Protein AF-A0A9P6QMB1-F1 (afdb_monomer_lite)

InterPro domains:
  IPR004648 Tetrapeptide transporter, OPT1/isp4 [PTHR22601] (1-170)
  IPR004813 Oligopeptide transporter, OPT superfamily [PF03169] (1-170)

Secondary structure (DSSP, 8-state):
-HHHHHHHHHHHSPPHHHHHHHHHHHHS----HHHHHHHHHHHHHHHHHHHHHHHHHHHTSSTT---HHHHHHHHHHHHHH----PPTTPPPHHHHHHHHHHHHHHHHHIIIII-GGGG-EEGGGGT-TT-HHHHHHHSTTTT-TTEEP--HHHHHHHHT-TTTS-TT--

Organism: NCBI:txid64522

Foldseek 3Di:
DVVVVVVVVVVVDDQPLVVVQVCCCPPVVDDPDDVVSVVSSVVVVVVVVVVCVVCCVVQPPDPPRDDLVVVVVVVVVCLVPDDDPDDPPDDRPVNVVVVVVVVVVVVQCCCPPVNVCLQWVLVQCVVPVPDPVSCQCCPPVHVNPSIDHPRPVSCCVVPPNCVRADPVRD

Structure (mmCIF, N/CA/C/O backbone):
data_AF-A0A9P6QMB1-F1
#
_entry.id   AF-A0A9P6QMB1-F1
#
loop_
_atom_site.group_PDB
_atom_site.id
_atom_site.type_symbol
_atom_site.label_atom_id
_atom_site.label_alt_id
_atom_site.label_comp_id
_atom_site.label_asym_id
_atom_site.label_entity_id
_atom_site.label_seq_id
_atom_site.pdbx_PDB_ins_code
_atom_site.Cartn_x
_atom_site.Cartn_y
_atom_site.Cartn_z
_atom_site.occupancy
_atom_site.B_iso_or_equiv
_atom_site.auth_seq_id
_atom_site.auth_comp_id
_atom_site.auth_asym_id
_atom_site.auth_atom_id
_atom_site.pdbx_PDB_model_num
ATOM 1 N N . HIS A 1 1 ? -1.277 -6.702 18.735 1.00 70.94 1 HIS A N 1
ATOM 2 C CA . HIS A 1 1 ? -1.686 -6.862 17.320 1.00 70.94 1 HIS A CA 1
ATOM 3 C C . HIS A 1 1 ? -1.221 -5.717 16.419 1.00 70.94 1 HIS A C 1
ATOM 5 O O . HIS A 1 1 ? -0.540 -5.999 15.444 1.00 70.94 1 HIS A O 1
ATOM 11 N N . VAL A 1 2 ? -1.488 -4.448 16.760 1.00 80.31 2 VAL A N 1
ATOM 12 C CA . VAL A 1 2 ? -1.108 -3.286 15.923 1.00 80.31 2 VAL A CA 1
ATOM 13 C C . VAL A 1 2 ? 0.405 -3.190 15.650 1.00 80.31 2 VAL A C 1
ATOM 15 O O . VAL A 1 2 ? 0.800 -3.073 14.497 1.00 80.31 2 VAL A O 1
ATOM 18 N N . LEU A 1 3 ? 1.261 -3.313 16.677 1.00 80.56 3 LEU A N 1
ATOM 19 C CA . LEU A 1 3 ? 2.725 -3.252 16.503 1.00 80.56 3 LEU A CA 1
ATOM 20 C C . LEU A 1 3 ? 3.266 -4.361 15.588 1.00 80.56 3 LEU A C 1
ATOM 22 O O . LEU A 1 3 ? 4.074 -4.081 14.713 1.00 80.56 3 LEU A O 1
ATOM 26 N N . VAL A 1 4 ? 2.777 -5.594 15.753 1.00 83.12 4 VAL A N 1
ATOM 27 C CA . VAL A 1 4 ? 3.190 -6.749 14.934 1.00 83.12 4 VAL A CA 1
ATOM 28 C C . VAL A 1 4 ? 2.782 -6.560 13.473 1.00 83.12 4 VAL A C 1
ATOM 30 O O . VAL A 1 4 ? 3.563 -6.840 12.568 1.00 83.12 4 VAL A O 1
ATOM 33 N N . ALA A 1 5 ? 1.573 -6.052 13.228 1.00 81.75 5 ALA A N 1
ATOM 34 C CA . ALA A 1 5 ? 1.118 -5.765 11.875 1.00 81.75 5 ALA A CA 1
ATOM 35 C C . ALA A 1 5 ? 1.925 -4.636 11.223 1.00 81.75 5 ALA A C 1
ATOM 37 O O . ALA A 1 5 ? 2.219 -4.707 10.032 1.00 81.75 5 ALA A O 1
ATOM 38 N N . LEU A 1 6 ? 2.322 -3.622 11.994 1.00 81.81 6 LEU A N 1
ATOM 39 C CA . LEU A 1 6 ? 3.153 -2.530 11.497 1.00 81.81 6 LEU A CA 1
ATOM 40 C C . LEU A 1 6 ? 4.561 -3.023 11.135 1.00 81.81 6 LEU A C 1
ATOM 42 O O . LEU A 1 6 ? 5.026 -2.757 10.032 1.00 81.81 6 LEU A O 1
ATOM 46 N N . THR A 1 7 ? 5.200 -3.825 11.994 1.00 81.38 7 THR A N 1
ATOM 47 C CA . THR A 1 7 ? 6.510 -4.421 11.682 1.00 81.38 7 THR A CA 1
ATOM 48 C C . THR A 1 7 ? 6.446 -5.376 10.491 1.00 81.38 7 THR A C 1
ATOM 50 O O . THR A 1 7 ? 7.365 -5.391 9.678 1.00 81.38 7 THR A O 1
ATOM 53 N N . ALA A 1 8 ? 5.355 -6.137 10.345 1.00 83.06 8 ALA A N 1
ATOM 54 C CA . ALA A 1 8 ? 5.146 -7.015 9.195 1.00 83.06 8 ALA A CA 1
ATOM 55 C C . ALA A 1 8 ? 4.973 -6.225 7.885 1.00 83.06 8 ALA A C 1
ATOM 57 O O . ALA A 1 8 ? 5.582 -6.579 6.880 1.00 83.06 8 ALA A O 1
ATOM 58 N N . ASN A 1 9 ? 4.209 -5.126 7.898 1.00 79.69 9 ASN A N 1
ATOM 59 C CA . ASN A 1 9 ? 4.064 -4.253 6.727 1.00 79.69 9 ASN A CA 1
ATOM 60 C C . ASN A 1 9 ? 5.401 -3.611 6.330 1.00 79.69 9 ASN A C 1
ATOM 62 O O . ASN A 1 9 ? 5.735 -3.581 5.149 1.00 79.69 9 ASN A O 1
ATOM 66 N N . CYS A 1 10 ? 6.199 -3.157 7.301 1.00 75.12 10 CYS A N 1
ATOM 67 C CA . CYS A 1 10 ? 7.532 -2.611 7.033 1.00 75.12 10 CYS A CA 1
ATOM 68 C C . CYS A 1 10 ? 8.498 -3.643 6.428 1.00 75.12 10 CYS A C 1
ATOM 70 O O . CYS A 1 10 ? 9.390 -3.257 5.681 1.00 75.12 10 CYS A O 1
ATOM 72 N N . ALA A 1 11 ? 8.335 -4.931 6.742 1.00 75.31 11 ALA A N 1
ATOM 73 C CA . ALA A 1 11 ? 9.159 -6.009 6.195 1.00 75.31 11 ALA A CA 1
ATOM 74 C C . ALA A 1 11 ? 8.691 -6.501 4.812 1.00 75.31 11 ALA A C 1
ATOM 76 O O . ALA A 1 11 ? 9.471 -7.121 4.095 1.00 75.31 11 ALA A O 1
ATOM 77 N N . GLY A 1 12 ? 7.432 -6.250 4.439 1.00 74.56 12 GLY A N 1
ATOM 78 C CA . GLY A 1 12 ? 6.868 -6.690 3.159 1.00 74.56 12 GLY A CA 1
ATOM 79 C C . GLY A 1 12 ? 7.286 -5.837 1.957 1.00 74.56 12 GLY A C 1
ATOM 80 O O . GLY A 1 12 ? 7.219 -6.311 0.826 1.00 74.56 12 GLY A O 1
ATOM 81 N N . GLY A 1 13 ? 7.712 -4.590 2.184 1.00 73.25 13 GLY A N 1
ATOM 82 C CA . GLY A 1 13 ? 8.142 -3.671 1.129 1.00 73.25 13 GLY A CA 1
ATOM 83 C C . GLY A 1 13 ? 9.641 -3.750 0.843 1.00 73.25 13 GLY A C 1
ATOM 84 O O . GLY A 1 13 ? 10.458 -3.795 1.762 1.00 73.25 13 GLY A O 1
ATOM 85 N N . VAL A 1 14 ? 10.015 -3.704 -0.438 1.00 79.06 14 VAL A N 1
ATOM 86 C CA . VAL A 1 14 ? 11.418 -3.547 -0.846 1.00 79.06 14 VAL A CA 1
ATOM 87 C C . VAL A 1 14 ? 11.831 -2.088 -0.641 1.00 79.06 14 VAL A C 1
ATOM 89 O O . VAL A 1 14 ? 11.111 -1.168 -1.028 1.00 79.06 14 VAL A O 1
ATOM 92 N N . ALA A 1 15 ? 12.987 -1.860 -0.017 1.00 82.88 15 ALA A N 1
ATOM 93 C CA . ALA A 1 15 ? 13.517 -0.511 0.143 1.00 82.88 15 ALA A CA 1
ATOM 94 C C . ALA A 1 15 ? 13.947 0.046 -1.220 1.00 82.88 15 ALA A C 1
ATOM 96 O O . ALA A 1 15 ? 14.768 -0.564 -1.897 1.00 82.88 15 ALA A O 1
ATOM 97 N N . TYR A 1 16 ? 13.463 1.236 -1.582 1.00 82.06 16 TYR A N 1
ATOM 98 C CA . TYR A 1 16 ? 13.780 1.898 -2.857 1.00 82.06 16 TYR A CA 1
ATOM 99 C C . TYR A 1 16 ? 15.290 2.040 -3.120 1.00 82.06 16 TYR A C 1
ATOM 101 O O . TYR A 1 16 ? 15.761 1.955 -4.249 1.00 82.06 16 TYR A O 1
ATOM 109 N N . ALA A 1 17 ? 16.084 2.200 -2.059 1.00 84.69 17 ALA A N 1
ATOM 110 C CA . ALA A 1 17 ? 17.540 2.243 -2.152 1.00 84.69 17 ALA A CA 1
ATOM 111 C C . ALA A 1 17 ? 18.160 0.974 -2.778 1.00 84.69 17 ALA A C 1
ATOM 113 O O . ALA A 1 17 ? 19.247 1.049 -3.348 1.00 84.69 17 ALA A O 1
ATOM 114 N N . VAL A 1 18 ? 17.476 -0.175 -2.723 1.00 87.00 18 VAL A N 1
ATOM 115 C CA . VAL A 1 18 ? 17.906 -1.405 -3.404 1.00 87.00 18 VAL A CA 1
ATOM 116 C C . VAL A 1 18 ? 17.942 -1.189 -4.914 1.00 87.00 18 VAL A C 1
ATOM 118 O O . VAL A 1 18 ? 18.952 -1.519 -5.535 1.00 87.00 18 VAL A O 1
ATOM 121 N N . ASP A 1 19 ? 16.919 -0.559 -5.492 1.00 86.81 19 ASP A N 1
ATOM 122 C CA . ASP A 1 19 ? 16.847 -0.304 -6.935 1.00 86.81 19 ASP A CA 1
ATOM 123 C C . ASP A 1 19 ? 18.018 0.562 -7.407 1.00 86.81 19 ASP A C 1
ATOM 125 O O . ASP A 1 19 ? 18.637 0.274 -8.431 1.00 86.81 19 ASP A O 1
ATOM 129 N N . ILE A 1 20 ? 18.407 1.562 -6.607 1.00 85.81 20 ILE A N 1
ATOM 130 C CA . ILE A 1 20 ? 19.579 2.407 -6.879 1.00 85.81 20 ILE A CA 1
ATOM 131 C C . ILE A 1 20 ? 20.846 1.546 -6.962 1.00 85.81 20 ILE A C 1
ATOM 133 O O . ILE A 1 20 ? 21.600 1.644 -7.930 1.00 85.81 20 ILE A O 1
ATOM 137 N N . THR A 1 21 ? 21.065 0.663 -5.983 1.00 86.69 21 THR A N 1
ATOM 138 C CA . THR A 1 21 ? 22.258 -0.201 -5.969 1.00 86.69 21 THR A CA 1
ATOM 139 C C . THR A 1 21 ? 22.263 -1.216 -7.113 1.00 86.69 21 THR A C 1
ATOM 141 O O . THR A 1 21 ? 23.323 -1.523 -7.661 1.00 86.69 21 THR A O 1
ATOM 144 N N . VAL A 1 22 ? 21.089 -1.716 -7.515 1.00 86.88 22 VAL A N 1
ATOM 145 C CA . VAL A 1 22 ? 20.939 -2.634 -8.650 1.00 86.88 22 VAL A CA 1
ATOM 146 C C . VAL A 1 22 ? 21.260 -1.913 -9.956 1.00 86.88 22 VAL A C 1
ATOM 148 O O . VAL A 1 22 ? 22.036 -2.430 -10.756 1.00 86.88 22 VAL A O 1
ATOM 151 N N . ILE A 1 23 ? 20.742 -0.698 -10.153 1.00 87.69 23 ILE A N 1
ATOM 152 C CA . ILE A 1 23 ? 21.020 0.109 -11.346 1.00 87.69 23 ILE A CA 1
ATOM 153 C C . ILE A 1 23 ? 22.510 0.449 -11.432 1.00 87.69 23 ILE A C 1
ATOM 155 O O . ILE A 1 23 ? 23.113 0.265 -12.487 1.00 87.69 23 ILE A O 1
ATOM 159 N N . GLN A 1 24 ? 23.134 0.877 -10.332 1.00 85.62 24 GLN A N 1
ATOM 160 C CA . GLN A 1 24 ? 24.574 1.162 -10.294 1.00 85.62 24 GLN A CA 1
ATOM 161 C C . GLN A 1 24 ? 25.425 -0.064 -10.639 1.00 85.62 24 GLN A C 1
ATOM 163 O O . GLN A 1 24 ? 26.412 0.043 -11.367 1.00 85.62 24 GLN A O 1
ATOM 168 N N . ARG A 1 25 ? 25.016 -1.245 -10.173 1.00 85.31 25 ARG A N 1
ATOM 169 C CA . ARG A 1 25 ? 25.721 -2.493 -10.462 1.00 85.31 25 ARG A CA 1
ATOM 170 C C . ARG A 1 25 ? 25.556 -2.954 -11.909 1.00 85.31 25 ARG A C 1
ATOM 172 O O . ARG A 1 25 ? 26.522 -3.435 -12.490 1.00 85.31 25 ARG A O 1
ATOM 179 N N . VAL A 1 26 ? 24.349 -2.846 -12.463 1.00 88.31 26 VAL A N 1
ATOM 180 C CA . VAL A 1 26 ? 24.008 -3.363 -13.800 1.00 88.31 26 VAL A CA 1
ATOM 181 C C . VAL A 1 26 ? 24.438 -2.408 -14.913 1.00 88.31 26 VAL A C 1
ATOM 183 O O . VAL A 1 26 ? 24.937 -2.864 -15.933 1.00 88.31 26 VAL A O 1
ATOM 186 N N . TRP A 1 27 ? 24.265 -1.098 -14.726 1.00 85.31 27 TRP A N 1
ATOM 187 C CA . TRP A 1 27 ? 24.481 -0.100 -15.781 1.00 85.31 27 TRP A CA 1
ATOM 188 C C . TRP A 1 27 ? 25.813 0.641 -15.680 1.00 85.31 27 TRP A C 1
ATOM 190 O O . TRP A 1 27 ? 26.320 1.105 -16.696 1.00 85.31 27 TRP A O 1
ATOM 200 N N . TYR A 1 28 ? 26.376 0.764 -14.476 1.00 84.19 28 TYR A N 1
ATOM 201 C CA . TYR A 1 28 ? 27.623 1.503 -14.241 1.00 84.19 28 TYR A CA 1
ATOM 202 C C . TYR A 1 28 ? 28.790 0.599 -13.822 1.00 84.19 28 TYR A C 1
ATOM 204 O O . TYR A 1 28 ? 29.872 1.110 -13.542 1.00 84.19 28 TYR A O 1
ATOM 212 N N . GLU A 1 29 ? 28.575 -0.722 -13.752 1.00 83.94 29 GLU A N 1
ATOM 213 C CA . GLU A 1 29 ? 29.556 -1.746 -13.340 1.00 83.94 29 GLU A CA 1
ATOM 214 C C . GLU A 1 29 ? 30.269 -1.445 -12.001 1.00 83.94 29 GLU A C 1
ATOM 216 O O . GLU A 1 29 ? 31.312 -2.017 -11.672 1.00 83.94 29 GLU A O 1
ATOM 221 N N . GLN A 1 30 ? 29.691 -0.568 -11.176 1.00 79.00 30 GLN A N 1
ATOM 222 C CA . GLN A 1 30 ? 30.272 -0.124 -9.915 1.00 79.00 30 GLN A CA 1
ATOM 223 C C . GLN A 1 30 ? 29.780 -1.003 -8.767 1.00 79.00 30 GLN A C 1
ATOM 225 O O . GLN A 1 30 ? 28.603 -1.011 -8.410 1.00 79.00 30 GLN A O 1
ATOM 230 N N . ASN A 1 31 ? 30.710 -1.736 -8.151 1.00 78.94 31 ASN A N 1
ATOM 231 C CA . ASN A 1 31 ? 30.445 -2.577 -6.989 1.00 78.94 31 ASN A CA 1
ATOM 232 C C . ASN A 1 31 ? 31.090 -1.975 -5.736 1.00 78.94 31 ASN A C 1
ATOM 234 O O . ASN A 1 31 ? 32.238 -2.268 -5.418 1.00 78.94 31 ASN A O 1
ATOM 238 N N . TYR A 1 32 ? 30.325 -1.182 -4.984 1.00 76.31 32 TYR A N 1
ATOM 239 C CA . TYR A 1 32 ? 30.766 -0.587 -3.713 1.00 76.31 32 TYR A CA 1
ATOM 240 C C . TYR A 1 32 ? 30.831 -1.588 -2.538 1.00 76.31 32 TYR A C 1
ATOM 242 O O . TYR A 1 32 ? 31.215 -1.233 -1.425 1.00 76.31 32 TYR A O 1
ATOM 250 N N . GLY A 1 33 ? 30.496 -2.859 -2.782 1.00 84.75 33 GLY A N 1
ATOM 251 C CA . GLY A 1 33 ? 30.490 -3.924 -1.780 1.00 84.75 33 GLY A CA 1
ATOM 252 C C . GLY A 1 33 ? 29.214 -3.959 -0.930 1.00 84.75 33 GLY A C 1
ATOM 253 O O . GLY A 1 33 ? 28.445 -3.002 -0.862 1.00 84.75 33 GLY A O 1
ATOM 254 N N . PHE A 1 34 ? 28.980 -5.095 -0.266 1.00 85.06 34 PHE A N 1
ATOM 255 C CA . PHE A 1 34 ? 27.768 -5.326 0.534 1.00 85.06 34 PHE A CA 1
ATOM 256 C C . PHE A 1 34 ? 27.602 -4.301 1.662 1.00 85.06 34 PHE A C 1
ATOM 258 O O . PHE A 1 34 ? 26.512 -3.779 1.870 1.00 85.06 34 PHE A O 1
ATOM 265 N N . LEU A 1 35 ? 28.692 -3.991 2.367 1.00 88.75 35 LEU A N 1
ATOM 266 C CA . LEU A 1 35 ? 28.653 -3.137 3.551 1.00 88.75 35 LEU A CA 1
ATOM 267 C C . LEU A 1 35 ? 28.286 -1.683 3.207 1.00 88.75 35 LEU A C 1
ATOM 269 O O . LEU A 1 35 ? 27.501 -1.064 3.919 1.00 88.75 35 LEU A O 1
ATOM 273 N N . ALA A 1 36 ? 28.810 -1.155 2.095 1.00 85.81 36 ALA A N 1
ATOM 274 C CA . ALA A 1 36 ? 28.486 0.192 1.629 1.00 85.81 36 ALA A CA 1
ATOM 275 C C . ALA A 1 36 ? 27.021 0.291 1.187 1.00 85.81 36 ALA A C 1
ATOM 277 O O . ALA A 1 36 ? 26.327 1.229 1.574 1.00 85.81 36 ALA A O 1
ATOM 278 N N . ASN A 1 37 ? 26.525 -0.716 0.459 1.00 87.25 37 ASN A N 1
ATOM 279 C CA . ASN A 1 37 ? 25.119 -0.786 0.060 1.00 87.25 37 ASN A CA 1
ATOM 280 C C . ASN A 1 37 ? 24.194 -0.902 1.280 1.00 87.25 37 ASN A C 1
ATOM 282 O O . ASN A 1 37 ? 23.164 -0.236 1.338 1.00 87.25 37 ASN A O 1
ATOM 286 N N . LEU A 1 38 ? 24.580 -1.692 2.288 1.00 89.19 38 LEU A N 1
ATOM 287 C CA . LEU A 1 38 ? 23.835 -1.817 3.539 1.00 89.19 38 LEU A CA 1
ATOM 288 C C . LEU A 1 38 ? 23.755 -0.478 4.284 1.00 89.19 38 LEU A C 1
ATOM 290 O O . LEU A 1 38 ? 22.672 -0.093 4.717 1.00 89.19 38 LEU A O 1
ATOM 294 N N . PHE A 1 39 ? 24.869 0.247 4.415 1.00 90.94 39 PHE A N 1
ATOM 295 C CA . PHE A 1 39 ? 24.872 1.569 5.046 1.00 90.94 39 PHE A CA 1
ATOM 296 C C . PHE A 1 39 ? 24.073 2.602 4.251 1.00 90.94 39 PHE A C 1
ATOM 298 O O . PHE A 1 39 ? 23.370 3.417 4.849 1.00 90.94 39 PHE A O 1
ATOM 305 N N . LEU A 1 40 ? 24.121 2.550 2.920 1.00 89.94 40 LEU A N 1
ATOM 306 C CA . LEU A 1 40 ? 23.311 3.414 2.067 1.00 89.94 40 LEU A CA 1
ATOM 307 C C . LEU A 1 40 ? 21.819 3.162 2.312 1.00 89.94 40 LEU A C 1
ATOM 309 O O . LEU A 1 40 ? 21.091 4.096 2.635 1.00 89.94 40 LEU A O 1
ATOM 313 N N . ILE A 1 41 ? 21.379 1.902 2.275 1.00 90.69 41 ILE A N 1
ATOM 314 C CA . ILE A 1 41 ? 19.984 1.536 2.559 1.00 90.69 41 ILE A CA 1
ATOM 315 C C . ILE A 1 41 ? 19.599 1.949 3.990 1.00 90.69 41 ILE A C 1
ATOM 317 O O . ILE A 1 41 ? 18.540 2.538 4.211 1.00 90.69 41 ILE A O 1
ATOM 321 N N . LEU A 1 42 ? 20.458 1.691 4.979 1.00 90.69 42 LEU A N 1
ATOM 322 C CA . LEU A 1 42 ? 20.172 2.015 6.376 1.00 90.69 42 LEU A CA 1
ATOM 323 C C . LEU A 1 42 ? 20.014 3.525 6.592 1.00 90.69 42 LEU A C 1
ATOM 325 O O . LEU A 1 42 ? 19.050 3.956 7.224 1.00 90.69 42 LEU A O 1
ATOM 329 N N . THR A 1 43 ? 20.918 4.337 6.043 1.00 92.50 43 THR A N 1
ATOM 330 C CA . THR A 1 43 ? 20.862 5.800 6.182 1.00 92.50 43 THR A CA 1
ATOM 331 C C . THR A 1 43 ? 19.623 6.387 5.511 1.00 92.50 43 THR A C 1
ATOM 333 O O . THR A 1 43 ? 18.971 7.236 6.119 1.00 92.50 43 THR A O 1
ATOM 336 N N . THR A 1 44 ? 19.217 5.891 4.333 1.00 90.62 44 THR A N 1
ATOM 337 C CA . THR A 1 44 ? 17.976 6.340 3.675 1.00 90.62 44 THR A CA 1
ATOM 338 C C . THR A 1 44 ? 16.734 6.016 4.503 1.00 90.62 44 THR A C 1
ATOM 340 O O . THR A 1 44 ? 15.853 6.866 4.643 1.00 90.62 44 THR A O 1
ATOM 343 N N . GLN A 1 45 ? 16.679 4.833 5.128 1.00 89.25 45 GLN A N 1
ATOM 344 C CA . GLN A 1 45 ? 15.553 4.465 5.992 1.00 89.25 45 GLN A CA 1
ATOM 345 C C . GLN A 1 45 ? 15.528 5.303 7.279 1.00 89.25 45 GLN A C 1
ATOM 347 O O . GLN A 1 45 ? 14.472 5.806 7.664 1.00 89.25 45 GLN A O 1
ATOM 352 N N . MET A 1 46 ? 16.678 5.497 7.938 1.00 90.50 46 MET A N 1
ATOM 353 C CA . MET A 1 46 ? 16.762 6.310 9.158 1.00 90.50 46 MET A CA 1
ATOM 354 C C . MET A 1 46 ? 16.402 7.775 8.901 1.00 90.50 46 MET A C 1
ATOM 356 O O . MET A 1 46 ? 15.703 8.378 9.714 1.00 90.50 46 MET A O 1
ATOM 360 N N . LEU A 1 47 ? 16.820 8.333 7.761 1.00 92.12 47 LEU A N 1
ATOM 361 C CA . LEU A 1 47 ? 16.452 9.686 7.347 1.00 92.12 47 LEU A CA 1
ATOM 362 C C . LEU A 1 47 ? 14.937 9.801 7.138 1.00 92.12 47 LEU A C 1
ATOM 364 O O . LEU A 1 47 ? 14.320 10.723 7.673 1.00 92.12 47 LEU A O 1
ATOM 368 N N . GLY A 1 48 ? 14.323 8.838 6.441 1.00 87.50 48 GLY A N 1
ATOM 369 C CA . GLY A 1 48 ? 12.873 8.799 6.230 1.00 87.50 48 GLY A CA 1
ATOM 370 C C . GLY A 1 48 ? 12.081 8.761 7.542 1.00 87.50 48 GLY A C 1
ATOM 371 O O . GLY A 1 48 ? 11.185 9.581 7.753 1.00 87.50 48 GLY A O 1
ATOM 372 N N . TYR A 1 49 ? 12.452 7.872 8.469 1.00 87.44 49 TYR A N 1
ATOM 373 C CA . TYR A 1 49 ? 11.817 7.810 9.791 1.00 87.44 49 TYR A CA 1
ATOM 374 C C . TYR A 1 49 ? 12.082 9.065 10.637 1.00 87.44 49 TYR A C 1
ATOM 376 O O . TYR A 1 49 ? 11.186 9.524 11.348 1.00 87.44 49 TYR A O 1
ATOM 384 N N . GLY A 1 50 ? 13.276 9.658 10.534 1.00 90.62 50 GLY A N 1
ATOM 385 C CA . GLY A 1 50 ? 13.618 10.917 11.197 1.00 90.62 50 GLY A CA 1
ATOM 386 C C . GLY A 1 50 ? 12.736 12.076 10.728 1.00 90.62 50 GLY A C 1
ATOM 387 O O . GLY A 1 50 ? 12.148 12.780 11.550 1.00 90.62 50 GLY A O 1
ATOM 388 N N . MET A 1 51 ? 12.562 12.225 9.412 1.00 89.38 51 MET A N 1
ATOM 389 C CA . MET A 1 51 ? 11.661 13.223 8.831 1.00 89.38 51 MET A CA 1
ATOM 390 C C . MET A 1 51 ? 10.203 12.994 9.237 1.00 89.38 51 MET A C 1
ATOM 392 O O . MET A 1 51 ? 9.523 13.946 9.623 1.00 89.38 51 MET A O 1
ATOM 396 N N . ALA A 1 52 ? 9.727 11.746 9.214 1.00 86.00 52 ALA A N 1
ATOM 397 C CA . ALA A 1 52 ? 8.379 11.407 9.668 1.00 86.00 52 ALA A CA 1
ATOM 398 C C . ALA A 1 52 ? 8.157 11.793 11.144 1.00 86.00 52 ALA A C 1
ATOM 400 O O . ALA A 1 52 ? 7.100 12.316 11.500 1.00 86.00 52 ALA A O 1
ATOM 401 N N . GLY A 1 53 ? 9.171 11.604 11.996 1.00 87.00 53 GLY A N 1
ATOM 402 C CA . GLY A 1 53 ? 9.145 12.021 13.398 1.00 87.00 53 GLY A CA 1
ATOM 403 C C . GLY A 1 53 ? 9.012 13.536 13.575 1.00 87.00 53 GLY A C 1
ATOM 404 O O . GLY A 1 53 ? 8.168 13.987 14.351 1.00 87.00 53 GLY A O 1
ATOM 405 N N . VAL A 1 54 ? 9.787 14.325 12.823 1.00 90.94 54 VAL A N 1
ATOM 406 C CA . VAL A 1 54 ? 9.727 15.800 12.859 1.00 90.94 54 VAL A CA 1
ATOM 407 C C . VAL A 1 54 ? 8.378 16.311 12.346 1.00 90.94 54 VAL A C 1
ATOM 409 O O . VAL A 1 54 ? 7.758 17.183 12.958 1.00 90.94 54 VAL A O 1
ATOM 412 N N . LEU A 1 55 ? 7.883 15.737 11.248 1.00 88.94 55 LEU A N 1
ATOM 413 C CA . LEU A 1 55 ? 6.626 16.142 10.622 1.00 88.94 55 LEU A CA 1
ATOM 414 C C . LEU A 1 55 ? 5.384 15.644 11.371 1.00 88.94 55 LEU A C 1
ATOM 416 O O . LEU A 1 55 ? 4.295 16.165 11.137 1.00 88.94 55 LEU A O 1
ATOM 420 N N . ARG A 1 56 ? 5.519 14.710 12.324 1.00 86.62 56 ARG A N 1
ATOM 421 C CA . ARG A 1 56 ? 4.405 14.168 13.122 1.00 86.62 56 ARG A CA 1
ATOM 422 C C . ARG A 1 56 ? 3.530 15.259 13.741 1.00 86.62 56 ARG A C 1
ATOM 424 O O . ARG A 1 56 ? 2.308 15.120 13.756 1.00 86.62 56 ARG A O 1
ATOM 431 N N . ARG A 1 57 ? 4.127 16.356 14.231 1.00 84.75 57 ARG A N 1
ATOM 432 C CA . ARG A 1 57 ? 3.379 17.481 14.825 1.00 84.75 57 ARG A CA 1
ATOM 433 C C . ARG A 1 57 ? 2.390 18.110 13.841 1.00 84.75 57 ARG A C 1
ATOM 435 O O . ARG A 1 57 ? 1.302 18.499 14.249 1.00 84.75 57 ARG A O 1
ATOM 442 N N . TYR A 1 58 ? 2.765 18.181 12.569 1.00 83.94 58 TYR A N 1
ATOM 443 C CA . TYR A 1 58 ? 1.974 18.806 11.513 1.00 83.94 58 TYR A CA 1
ATOM 444 C C . TYR A 1 58 ? 1.076 17.809 10.781 1.00 83.94 58 TYR A C 1
ATOM 446 O O . TYR A 1 58 ? -0.004 18.184 10.343 1.00 83.94 58 TYR A O 1
ATOM 454 N N . LEU A 1 59 ? 1.500 16.546 10.666 1.00 81.56 59 LEU A N 1
ATOM 455 C CA . LEU A 1 59 ? 0.807 15.546 9.853 1.00 81.56 59 LEU A CA 1
ATOM 456 C C . LEU A 1 59 ? -0.137 14.613 10.633 1.00 81.56 59 LEU A C 1
ATOM 458 O O . LEU A 1 59 ? -0.917 13.878 10.031 1.00 81.56 59 LEU A O 1
ATOM 462 N N . VAL A 1 60 ? -0.043 14.573 11.965 1.00 81.00 60 VAL A N 1
ATOM 463 C CA . VAL A 1 60 ? -0.792 13.591 12.777 1.00 81.00 60 VAL A CA 1
ATOM 464 C C . VAL A 1 60 ? -1.687 14.244 13.824 1.00 81.00 60 VAL A C 1
ATOM 466 O O . VAL A 1 60 ? -2.783 13.757 14.073 1.00 81.00 60 VAL A O 1
ATOM 469 N N . TYR A 1 61 ? -1.242 15.327 14.461 1.00 81.50 61 TYR A N 1
ATOM 470 C CA . TYR A 1 61 ? -2.029 15.977 15.518 1.00 81.50 61 TYR A CA 1
ATOM 471 C C . TYR A 1 61 ? -3.228 16.805 15.022 1.00 81.50 61 TYR A C 1
ATOM 473 O O . TYR A 1 61 ? -4.223 16.859 15.749 1.00 81.50 61 TYR A O 1
ATOM 481 N N . PRO A 1 62 ? -3.199 17.459 13.843 1.00 86.12 62 PRO A N 1
ATOM 482 C CA . PRO A 1 62 ? -4.373 18.173 13.350 1.00 86.12 62 PRO A CA 1
ATOM 483 C C . PRO A 1 62 ? -5.504 17.211 12.970 1.00 86.12 62 PRO A C 1
ATOM 485 O O . PRO A 1 62 ? -5.318 16.333 12.133 1.00 86.12 62 PRO A O 1
ATOM 488 N N . ALA A 1 63 ? -6.705 17.431 13.512 1.00 73.94 63 ALA A N 1
ATOM 489 C CA . ALA A 1 63 ? -7.887 16.602 13.237 1.00 73.94 63 ALA A CA 1
ATOM 490 C C . ALA A 1 63 ? -8.341 16.624 11.763 1.00 73.94 63 ALA A C 1
ATOM 492 O O . ALA A 1 63 ? -9.057 15.729 11.324 1.00 73.94 63 ALA A O 1
ATOM 493 N N . ALA A 1 64 ? -7.919 17.635 10.997 1.00 77.69 64 ALA A N 1
ATOM 494 C CA . ALA A 1 64 ? -8.203 17.738 9.569 1.00 77.69 64 ALA A CA 1
ATOM 495 C C . ALA A 1 64 ? -7.352 16.787 8.707 1.00 77.69 64 ALA A C 1
ATOM 497 O O . ALA A 1 64 ? -7.677 16.589 7.539 1.00 77.69 64 ALA A O 1
ATOM 498 N N . MET A 1 65 ? -6.272 16.202 9.246 1.00 78.69 65 MET A N 1
ATOM 499 C CA . MET A 1 65 ? -5.429 15.289 8.479 1.00 78.69 65 MET A CA 1
ATOM 500 C C . MET A 1 65 ? -5.883 13.842 8.659 1.00 78.69 65 MET A C 1
ATOM 502 O O . MET A 1 65 ? -5.628 13.201 9.677 1.00 78.69 65 MET A O 1
ATOM 506 N N . ILE A 1 66 ? -6.554 13.325 7.634 1.00 77.69 66 ILE A N 1
ATOM 507 C CA . ILE A 1 66 ? -7.013 11.940 7.569 1.00 77.69 66 ILE A CA 1
ATOM 508 C C . ILE A 1 66 ? -6.077 11.180 6.635 1.00 77.69 66 ILE A C 1
ATOM 510 O O . ILE A 1 66 ? -5.777 11.646 5.541 1.00 77.69 66 ILE A O 1
ATOM 514 N N . TRP A 1 67 ? -5.645 9.996 7.070 1.00 80.31 67 TRP A N 1
ATOM 515 C CA . TRP A 1 67 ? -4.853 9.059 6.273 1.00 80.31 67 TRP A CA 1
ATOM 516 C C . TRP A 1 67 ? -5.720 7.843 5.940 1.00 80.31 67 TRP A C 1
ATOM 518 O O . TRP A 1 67 ? -5.780 6.906 6.743 1.00 80.31 67 TRP A O 1
ATOM 528 N N . PRO A 1 68 ? -6.417 7.837 4.791 1.00 77.38 68 PRO A N 1
ATOM 529 C CA . PRO A 1 68 ? -7.448 6.844 4.512 1.00 77.38 68 PRO A CA 1
ATOM 530 C C . PRO A 1 68 ? -6.928 5.400 4.532 1.00 77.38 68 PRO A C 1
ATOM 532 O O . PRO A 1 68 ? -7.553 4.523 5.125 1.00 77.38 68 PRO A O 1
ATOM 535 N N . ALA A 1 69 ? -5.728 5.167 3.989 1.00 75.81 69 ALA A 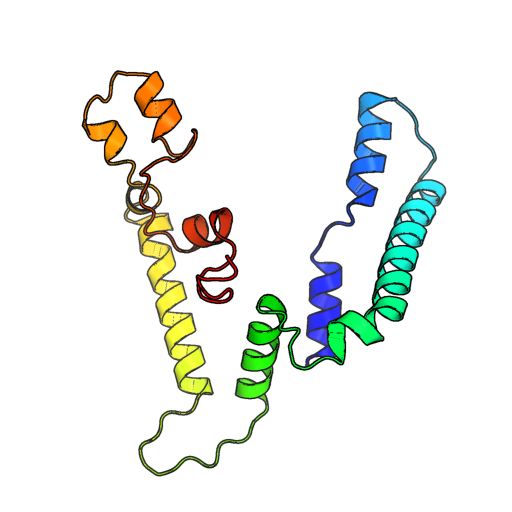N 1
ATOM 536 C CA . ALA A 1 69 ? -5.075 3.856 4.001 1.00 75.81 69 ALA A CA 1
ATOM 537 C C . ALA A 1 69 ? -4.875 3.297 5.424 1.00 75.81 69 ALA A C 1
ATOM 539 O O . ALA A 1 69 ? -5.117 2.116 5.678 1.00 75.81 69 ALA A O 1
ATOM 540 N N . ASN A 1 70 ? -4.509 4.158 6.378 1.00 81.31 70 ASN A N 1
ATOM 541 C CA . ASN A 1 70 ? -4.336 3.768 7.778 1.00 81.31 70 ASN A CA 1
ATOM 542 C C . ASN A 1 70 ? -5.687 3.558 8.475 1.00 81.31 70 ASN A C 1
ATOM 544 O O . ASN A 1 70 ? -5.800 2.711 9.363 1.00 81.31 70 ASN A O 1
ATOM 548 N N . LEU A 1 71 ? -6.724 4.295 8.062 1.00 81.25 71 LEU A N 1
ATOM 549 C CA . LEU A 1 71 ? -8.066 4.204 8.636 1.00 81.25 71 LEU A CA 1
ATOM 550 C C . LEU A 1 71 ? -8.654 2.795 8.488 1.00 81.25 71 LEU A C 1
ATOM 552 O O . LEU A 1 71 ? -9.282 2.300 9.420 1.00 81.25 71 LEU A O 1
ATOM 556 N N . VAL A 1 72 ? -8.410 2.122 7.361 1.00 81.81 72 VAL A N 1
ATOM 557 C CA . VAL A 1 72 ? -8.897 0.752 7.125 1.00 81.81 72 VAL A CA 1
ATOM 558 C C . VAL A 1 72 ? -8.260 -0.250 8.078 1.00 81.81 72 VAL A C 1
ATOM 560 O O . VAL A 1 72 ? -8.963 -1.069 8.670 1.00 81.81 72 VAL A O 1
ATOM 563 N N . GLN A 1 73 ? -6.944 -0.162 8.287 1.00 81.06 73 GLN A N 1
ATOM 564 C CA . GLN A 1 73 ? -6.256 -1.024 9.250 1.00 81.06 73 GLN A CA 1
ATOM 565 C C . GLN A 1 73 ? -6.742 -0.758 10.679 1.00 81.06 73 GLN A C 1
ATOM 567 O O . GLN A 1 73 ? -6.994 -1.698 11.432 1.00 81.06 73 GLN A O 1
ATOM 572 N N . VAL A 1 74 ? -6.936 0.511 11.051 1.00 82.94 74 VAL A N 1
ATOM 573 C CA . VAL A 1 74 ? -7.477 0.883 12.367 1.00 82.94 74 VAL A CA 1
ATOM 574 C C . VAL A 1 74 ? -8.910 0.377 12.540 1.00 82.94 74 VAL A C 1
ATOM 576 O O . VAL A 1 74 ? -9.231 -0.163 13.597 1.00 82.94 74 VAL A O 1
ATOM 579 N N . ALA A 1 75 ? -9.758 0.493 11.516 1.00 82.50 75 ALA A N 1
ATOM 580 C CA . ALA A 1 75 ? -11.121 -0.028 11.535 1.00 82.50 75 ALA A CA 1
ATOM 581 C C . ALA A 1 75 ? -11.130 -1.548 11.737 1.00 82.50 75 ALA A C 1
ATOM 583 O O . ALA A 1 75 ? -11.854 -2.032 12.604 1.00 82.50 75 ALA A O 1
ATOM 584 N N . LEU A 1 76 ? -10.267 -2.282 11.028 1.00 83.00 76 LEU A N 1
ATOM 585 C CA . LEU A 1 76 ? -10.104 -3.724 11.202 1.00 83.00 76 LEU A CA 1
ATOM 586 C C . LEU A 1 76 ? -9.683 -4.083 12.635 1.00 83.00 76 LEU A C 1
ATOM 588 O O . LEU A 1 76 ? -10.324 -4.912 13.285 1.00 83.00 76 LEU A O 1
ATOM 592 N N . PHE A 1 77 ? -8.644 -3.437 13.172 1.00 83.94 77 PHE A N 1
ATOM 593 C CA . PHE A 1 77 ? -8.211 -3.703 14.547 1.00 83.94 77 PHE A CA 1
ATOM 594 C C . PHE A 1 77 ? -9.291 -3.366 15.571 1.00 83.94 77 PHE A C 1
ATOM 596 O O . PHE A 1 77 ? -9.473 -4.125 16.522 1.00 83.94 77 PHE A O 1
ATOM 603 N N . ASN A 1 78 ? -10.034 -2.280 15.352 1.00 82.31 78 ASN A N 1
ATOM 604 C CA . ASN A 1 78 ? -11.158 -1.886 16.191 1.00 82.31 78 ASN A CA 1
ATOM 605 C C . ASN A 1 78 ? -12.286 -2.927 16.139 1.00 82.31 78 ASN A C 1
ATOM 607 O O . ASN A 1 78 ? -12.813 -3.291 17.181 1.00 82.31 78 ASN A O 1
ATOM 611 N N . THR A 1 79 ? -12.620 -3.476 14.966 1.00 79.06 79 THR A N 1
ATOM 612 C CA . THR A 1 79 ? -13.611 -4.566 14.867 1.00 79.06 79 THR A CA 1
ATOM 613 C C . THR A 1 79 ? -13.171 -5.857 15.554 1.00 79.06 79 THR A C 1
ATOM 615 O O . THR A 1 79 ? -14.025 -6.615 15.991 1.00 79.06 79 THR A O 1
ATOM 618 N N . LEU A 1 80 ? -11.861 -6.101 15.669 1.00 78.31 80 LEU A N 1
ATOM 619 C CA . LEU A 1 80 ? -11.320 -7.301 16.309 1.00 78.31 80 LEU A CA 1
ATOM 620 C C . LEU A 1 80 ? -11.169 -7.164 17.834 1.00 78.31 80 LEU A C 1
ATOM 622 O O . LEU A 1 80 ? -11.235 -8.166 18.533 1.00 78.31 80 LEU A O 1
ATOM 626 N N . HIS A 1 81 ? -10.917 -5.953 18.344 1.00 76.44 81 HIS A N 1
ATOM 627 C CA . HIS A 1 81 ? -10.636 -5.714 19.771 1.00 76.44 81 HIS A CA 1
ATOM 628 C C . HIS A 1 81 ? -11.821 -5.173 20.563 1.00 76.44 81 HIS A C 1
ATOM 630 O O . HIS A 1 81 ? -11.765 -5.160 21.789 1.00 76.44 81 HIS A O 1
ATOM 636 N N . LYS A 1 82 ? -12.843 -4.636 19.897 1.00 71.88 82 LYS A N 1
ATOM 637 C CA . LYS A 1 82 ? -13.967 -4.026 20.596 1.00 71.88 82 LYS A CA 1
ATOM 638 C C . LYS A 1 82 ? -14.964 -5.114 20.978 1.00 71.88 82 LYS A C 1
ATOM 640 O O . LYS A 1 82 ? -15.601 -5.680 20.094 1.00 71.88 82 LYS A O 1
ATOM 645 N N . ASP A 1 83 ? -15.099 -5.367 22.276 1.00 64.25 83 ASP A N 1
ATOM 646 C CA . ASP A 1 83 ? -16.195 -6.173 22.809 1.00 64.25 83 ASP A CA 1
ATOM 647 C C . ASP A 1 83 ? -17.526 -5.497 22.452 1.00 64.25 83 ASP A C 1
ATOM 649 O O . ASP A 1 83 ? -17.701 -4.284 22.622 1.00 64.25 83 ASP A O 1
ATOM 653 N N . GLU A 1 84 ? -18.438 -6.262 21.857 1.00 64.38 84 GLU A N 1
ATOM 654 C CA . GLU A 1 84 ? -19.712 -5.745 21.371 1.00 64.38 84 GLU A CA 1
ATOM 655 C C . GLU A 1 84 ? -20.823 -6.007 22.387 1.00 64.38 84 GLU A C 1
ATOM 657 O O . GLU A 1 84 ? -21.246 -7.148 22.575 1.00 64.38 84 GLU A O 1
ATOM 662 N N . ASP A 1 85 ? -21.365 -4.935 22.968 1.00 61.06 85 ASP A N 1
ATOM 663 C CA . ASP A 1 85 ? -22.664 -4.963 23.644 1.00 61.06 85 ASP A CA 1
ATOM 664 C C . ASP A 1 85 ? -23.771 -5.075 22.584 1.00 61.06 85 ASP A C 1
ATOM 666 O O . ASP A 1 85 ? -24.333 -4.085 22.106 1.00 61.06 85 ASP A O 1
ATOM 670 N N . LEU A 1 86 ? -24.026 -6.304 22.140 1.00 63.19 86 LEU A N 1
ATOM 671 C CA . LEU A 1 86 ? -25.010 -6.595 21.103 1.00 63.19 86 LEU A CA 1
ATOM 672 C C . LEU A 1 86 ? -26.429 -6.477 21.665 1.00 63.19 86 LEU A C 1
ATOM 674 O O . LEU A 1 86 ? -26.836 -7.231 22.549 1.00 63.19 86 LEU A O 1
ATOM 678 N N . GLN A 1 87 ? -27.221 -5.572 21.089 1.00 66.00 87 GLN A N 1
ATOM 679 C CA . GLN A 1 87 ? -28.673 -5.598 21.258 1.00 66.00 87 GLN A CA 1
ATOM 680 C C . GLN A 1 87 ? -29.250 -6.833 20.538 1.00 66.00 87 GLN A C 1
ATOM 682 O O . GLN A 1 87 ? -28.728 -7.231 19.487 1.00 66.00 87 GLN A O 1
ATOM 687 N N . PRO A 1 88 ? -30.326 -7.454 21.056 1.00 57.00 88 PRO A N 1
ATOM 688 C CA . PRO A 1 88 ? -30.903 -8.645 20.443 1.00 57.00 88 PRO A CA 1
ATOM 689 C C . PRO A 1 88 ? -31.352 -8.347 19.003 1.00 57.00 88 PRO A C 1
ATOM 691 O O . PRO A 1 88 ? -32.209 -7.501 18.771 1.00 57.00 88 PRO A O 1
ATOM 694 N N . GLY A 1 89 ? -30.745 -9.042 18.034 1.00 67.75 89 GLY A N 1
ATOM 695 C CA . GLY A 1 89 ? -31.031 -8.90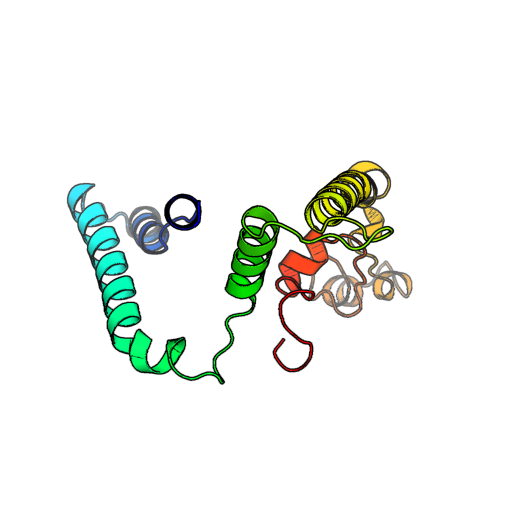7 16.598 1.00 67.75 89 GLY A CA 1
ATOM 696 C C . GLY A 1 89 ? -29.924 -8.256 15.760 1.00 67.75 89 GLY A C 1
ATOM 697 O O . GLY A 1 89 ? -29.998 -8.301 14.534 1.00 67.75 89 GLY A O 1
ATOM 698 N N . GLN A 1 90 ? -28.875 -7.699 16.373 1.00 72.19 90 GLN A N 1
ATOM 699 C CA . GLN A 1 90 ? -27.753 -7.118 15.628 1.00 72.19 90 GLN A CA 1
ATOM 700 C C . GLN A 1 90 ? -26.700 -8.166 15.245 1.00 72.19 90 GLN A C 1
ATOM 702 O O . GLN A 1 90 ? -26.378 -9.079 16.008 1.00 72.19 90 GLN A O 1
ATOM 707 N N . TRP A 1 91 ? -26.155 -8.041 14.033 1.00 70.12 91 TRP A N 1
ATOM 708 C CA . TRP A 1 91 ? -25.013 -8.842 13.603 1.00 70.12 91 TRP A CA 1
ATOM 709 C C . TRP A 1 91 ? -23.737 -8.283 14.217 1.00 70.12 91 TRP A C 1
ATOM 711 O O . TRP A 1 91 ? -23.490 -7.080 14.161 1.00 70.12 91 TRP A O 1
ATOM 721 N N . SER A 1 92 ? -22.903 -9.179 14.741 1.00 77.00 92 SER A N 1
ATOM 722 C CA . SER A 1 92 ? -21.560 -8.812 15.172 1.00 77.00 92 SER A CA 1
ATOM 723 C C . SER A 1 92 ? -20.745 -8.284 13.993 1.00 77.00 92 SER A C 1
ATOM 725 O O . SER A 1 92 ? -20.777 -8.873 12.905 1.00 77.00 92 SER A O 1
ATOM 727 N N . ARG A 1 93 ? -19.973 -7.209 14.196 1.00 74.62 93 ARG A N 1
ATOM 728 C CA . ARG A 1 93 ? -19.069 -6.662 13.168 1.00 74.62 93 ARG A CA 1
ATOM 729 C C . ARG A 1 93 ? -18.066 -7.707 12.697 1.00 74.62 93 ARG A C 1
ATOM 731 O O . ARG A 1 93 ? -17.714 -7.718 11.521 1.00 74.62 93 ARG A O 1
ATOM 738 N N . PHE A 1 94 ? -17.673 -8.629 13.576 1.00 79.88 94 PHE A N 1
ATOM 739 C CA . PHE A 1 94 ? -16.806 -9.749 13.220 1.00 79.88 94 PHE A CA 1
ATOM 740 C C . PHE A 1 94 ? -17.489 -10.725 12.248 1.00 79.88 94 PHE A C 1
ATOM 742 O O . PHE A 1 94 ? -16.887 -11.139 11.260 1.00 79.88 94 PHE A O 1
ATOM 749 N N . LYS A 1 95 ? -18.777 -11.038 12.459 1.00 80.81 95 LYS A N 1
ATOM 750 C CA . LYS A 1 95 ? -19.550 -11.877 11.523 1.00 80.81 95 LYS A CA 1
ATOM 751 C C . LYS A 1 95 ? -19.685 -11.208 10.158 1.00 80.81 95 LYS A C 1
ATOM 753 O O . LYS A 1 95 ? -19.492 -11.870 9.142 1.00 80.81 95 LYS A O 1
ATOM 758 N N . PHE A 1 96 ? -19.976 -9.906 10.132 1.00 82.69 96 PHE A N 1
ATOM 759 C CA . PHE A 1 96 ? -20.017 -9.138 8.887 1.00 82.69 96 PHE A CA 1
ATOM 760 C C . PHE A 1 96 ? -18.669 -9.174 8.156 1.00 82.69 96 PHE A C 1
ATOM 762 O O . PHE A 1 96 ? -18.639 -9.457 6.960 1.00 82.69 96 PHE A O 1
ATOM 769 N N . PHE A 1 97 ? -17.562 -8.965 8.877 1.00 82.81 97 PHE A N 1
ATOM 770 C CA . PHE A 1 97 ? -16.214 -9.062 8.321 1.00 82.81 97 PHE A CA 1
ATOM 771 C C . PHE A 1 97 ? -15.967 -10.432 7.673 1.00 82.81 97 PHE A C 1
ATOM 773 O O . PHE A 1 97 ? -15.611 -10.487 6.500 1.00 82.81 97 PHE A O 1
ATOM 780 N N . CYS A 1 98 ? -16.243 -11.535 8.376 1.00 84.88 98 CYS A N 1
ATOM 781 C CA . CYS A 1 98 ? -16.053 -12.880 7.828 1.00 84.88 98 CYS A CA 1
ATOM 782 C C . CYS A 1 98 ? -16.908 -13.150 6.581 1.00 84.88 98 CYS A C 1
ATOM 784 O O . CYS A 1 98 ? -16.409 -13.727 5.614 1.00 84.88 98 CYS A O 1
ATOM 786 N N . VAL A 1 99 ? -18.177 -12.723 6.578 1.00 88.38 99 VAL A N 1
ATOM 787 C CA . VAL A 1 99 ? -19.069 -12.882 5.416 1.00 88.38 99 VAL A CA 1
ATOM 788 C C . VAL A 1 99 ? -18.560 -12.068 4.227 1.00 88.38 99 VAL A C 1
ATOM 790 O O . VAL A 1 99 ? -18.484 -12.599 3.122 1.00 88.38 99 VAL A O 1
ATOM 793 N N . ALA A 1 100 ? -18.159 -10.813 4.443 1.00 86.81 100 ALA A N 1
ATOM 794 C CA . ALA A 1 100 ? -17.611 -9.961 3.391 1.00 86.81 100 ALA A CA 1
ATOM 795 C C . ALA A 1 100 ? -16.295 -10.522 2.822 1.00 86.81 100 ALA A C 1
ATOM 797 O O . ALA A 1 100 ? -16.118 -10.554 1.605 1.00 86.81 100 ALA A O 1
ATOM 798 N N . THR A 1 101 ? -15.398 -11.029 3.676 1.00 85.94 101 THR A N 1
ATOM 799 C CA . THR A 1 101 ? -14.155 -11.688 3.246 1.00 85.94 101 THR A CA 1
ATOM 800 C C . THR A 1 101 ? -14.435 -12.941 2.418 1.00 85.94 101 THR A C 1
ATOM 802 O O . THR A 1 101 ? -13.830 -13.114 1.363 1.00 85.94 101 THR A O 1
ATOM 805 N N . ALA A 1 102 ? -15.369 -13.795 2.847 1.00 90.50 102 ALA A N 1
ATOM 806 C CA . ALA A 1 102 ? -15.739 -14.994 2.097 1.00 90.50 102 ALA A CA 1
ATOM 807 C C . ALA A 1 102 ? -16.409 -14.654 0.754 1.00 90.50 102 ALA A C 1
ATOM 809 O O . ALA A 1 102 ? -16.094 -15.265 -0.265 1.00 90.50 102 ALA A O 1
ATOM 810 N N . ALA A 1 103 ? -17.286 -13.648 0.728 1.00 89.81 103 ALA A N 1
ATOM 811 C CA . ALA A 1 103 ? -17.930 -13.184 -0.496 1.00 89.81 103 ALA A CA 1
ATOM 812 C C . ALA A 1 103 ? -16.906 -12.648 -1.509 1.00 89.81 103 ALA A C 1
ATOM 814 O O . ALA A 1 103 ? -16.944 -13.041 -2.673 1.00 89.81 103 ALA A O 1
ATOM 815 N N . MET A 1 104 ? -15.953 -11.819 -1.066 1.00 85.12 104 MET A N 1
ATOM 816 C CA . MET A 1 104 ? -14.877 -11.312 -1.927 1.00 85.12 104 MET A CA 1
ATOM 817 C C . MET A 1 104 ? -13.924 -12.417 -2.385 1.00 85.12 104 MET A C 1
ATOM 819 O O . MET A 1 104 ? -13.501 -12.411 -3.540 1.00 85.12 104 MET A O 1
ATOM 823 N N . PHE A 1 105 ? -13.627 -13.391 -1.519 1.00 86.31 105 PHE A N 1
ATOM 824 C CA . PHE A 1 105 ? -12.843 -14.565 -1.894 1.00 86.31 105 PHE A CA 1
ATOM 825 C C . PHE A 1 105 ? -13.508 -15.318 -3.048 1.00 86.31 105 PHE A C 1
ATOM 827 O O . PHE A 1 105 ? -12.850 -15.572 -4.049 1.00 86.31 105 PHE A O 1
ATOM 834 N N . CYS A 1 106 ? -14.809 -15.611 -2.949 1.00 87.81 106 CYS A N 1
ATOM 835 C CA . CYS A 1 106 ? -15.570 -16.262 -4.018 1.00 87.81 106 CYS A CA 1
ATOM 836 C C . CYS A 1 106 ? -15.680 -15.386 -5.274 1.00 87.81 106 CYS A C 1
ATOM 838 O O . CYS A 1 106 ? -15.548 -15.898 -6.384 1.00 87.81 106 CYS A O 1
ATOM 840 N N . TYR A 1 107 ? -15.884 -14.074 -5.112 1.00 83.75 107 TYR A N 1
ATOM 841 C CA . TYR A 1 107 ? -15.996 -13.137 -6.229 1.00 83.75 107 TYR A CA 1
ATOM 842 C C . TYR A 1 107 ? -14.738 -13.130 -7.093 1.00 83.75 107 TYR A C 1
ATOM 844 O O . TYR A 1 107 ? -14.861 -13.139 -8.311 1.00 83.75 107 TYR A O 1
ATOM 852 N N . GLN A 1 108 ? -13.541 -13.198 -6.499 1.00 81.69 108 GLN A N 1
ATOM 853 C CA . GLN A 1 108 ? -12.286 -13.110 -7.253 1.00 81.69 108 GLN A CA 1
ATOM 854 C C . GLN A 1 108 ? -12.074 -14.266 -8.250 1.00 81.69 108 GLN A C 1
ATOM 856 O O . GLN A 1 108 ? -11.380 -14.091 -9.254 1.00 81.69 108 GLN A O 1
ATOM 861 N N . TRP A 1 109 ? -12.711 -15.422 -8.040 1.00 80.81 109 TRP A N 1
ATOM 862 C CA . TRP A 1 109 ? -12.670 -16.539 -8.994 1.00 80.81 109 TRP A CA 1
ATOM 863 C C . TRP A 1 109 ? -13.418 -16.233 -10.299 1.00 80.81 109 TRP A C 1
ATOM 865 O O . TRP A 1 109 ? -13.087 -16.795 -11.344 1.00 80.81 109 TRP A O 1
ATOM 875 N N . ILE A 1 110 ? -14.401 -15.327 -10.268 1.00 80.56 110 ILE A N 1
ATOM 876 C CA . ILE A 1 110 ? -15.217 -14.977 -11.436 1.00 80.56 110 ILE A CA 1
ATOM 877 C C . ILE A 1 110 ? -14.387 -14.233 -12.497 1.00 80.56 110 ILE A C 1
ATOM 879 O O . ILE A 1 110 ? -14.261 -14.772 -13.599 1.00 80.56 110 ILE A O 1
ATOM 883 N N . PRO A 1 111 ? -13.779 -13.060 -12.218 1.00 71.56 111 PRO A N 1
ATOM 884 C CA . PRO A 1 111 ? -12.932 -12.384 -13.193 1.00 71.56 111 PRO A CA 1
ATOM 885 C C . PRO A 1 111 ? -11.594 -13.109 -13.394 1.00 71.56 111 PRO A C 1
ATOM 887 O O . PRO A 1 111 ? -11.013 -13.004 -14.467 1.00 71.56 111 PRO A O 1
ATOM 890 N N . GLY A 1 112 ? -11.105 -13.858 -12.396 1.00 72.25 112 GLY A N 1
ATOM 891 C CA . GLY A 1 112 ? -9.799 -14.518 -12.467 1.00 72.25 112 GLY A CA 1
ATOM 892 C C . GLY A 1 112 ? -9.767 -15.815 -13.281 1.00 72.25 112 GLY A C 1
ATOM 893 O O . GLY A 1 112 ? -8.752 -16.101 -13.910 1.00 72.25 112 GLY A O 1
ATOM 894 N N . PHE A 1 113 ? -10.843 -16.610 -13.271 1.00 70.38 113 PHE A N 1
ATOM 895 C CA . PHE A 1 113 ? -10.836 -17.954 -13.867 1.00 70.38 113 PHE A CA 1
ATOM 896 C C . PHE A 1 113 ? -12.003 -18.219 -14.823 1.00 70.38 113 PHE A C 1
ATOM 898 O O . PHE A 1 113 ? -11.801 -18.818 -15.875 1.00 70.38 113 PHE A O 1
ATOM 905 N N . LEU A 1 114 ? -13.219 -17.776 -14.486 1.00 72.31 114 LEU A N 1
ATOM 906 C CA . LEU A 1 114 ? -14.411 -18.076 -15.292 1.00 72.31 114 LEU A CA 1
ATOM 907 C C . LEU A 1 114 ? -14.570 -17.125 -16.487 1.00 72.31 114 LEU A C 1
ATOM 909 O O . LEU A 1 114 ? -14.879 -17.577 -17.587 1.00 72.31 114 LEU A O 1
ATOM 913 N N . PHE A 1 115 ? -14.348 -15.822 -16.289 1.00 74.69 115 PHE A N 1
ATOM 914 C CA . PHE A 1 115 ? -14.542 -14.805 -17.325 1.00 74.69 115 PHE A CA 1
ATOM 915 C C . PHE A 1 115 ? -13.486 -13.686 -17.265 1.00 74.69 115 PHE A C 1
ATOM 917 O O . PHE A 1 115 ? -13.790 -12.567 -16.844 1.00 74.69 115 PHE A O 1
ATOM 924 N N . PRO A 1 116 ? -12.263 -13.927 -17.768 1.00 67.94 116 PRO A N 1
ATOM 925 C CA . PRO A 1 116 ? -11.198 -12.918 -17.791 1.00 67.94 116 PRO A CA 1
ATOM 926 C C . PRO A 1 116 ? -11.540 -11.668 -18.617 1.00 67.94 116 PR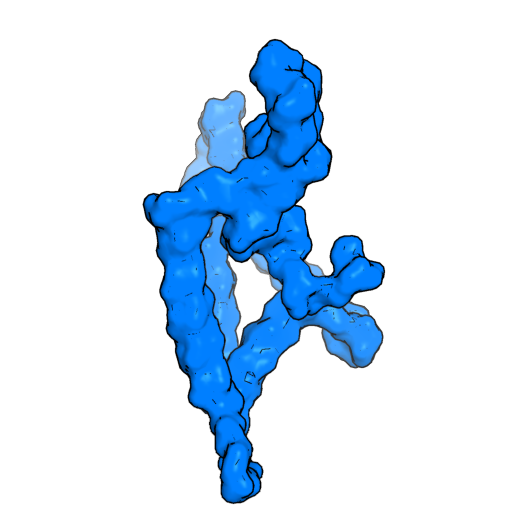O A C 1
ATOM 928 O O . PRO A 1 116 ? -11.000 -10.593 -18.367 1.00 67.94 116 PRO A O 1
ATOM 931 N N . VAL A 1 117 ? -12.499 -11.761 -19.546 1.00 65.69 117 VAL A N 1
ATOM 932 C CA . VAL A 1 117 ? -13.015 -10.608 -20.309 1.00 65.69 117 VAL A CA 1
ATOM 933 C C . VAL A 1 117 ? -13.649 -9.546 -19.395 1.00 65.69 117 VAL A C 1
ATOM 935 O O . VAL A 1 117 ? -13.584 -8.361 -19.708 1.00 65.69 117 VAL A O 1
ATOM 938 N N . LEU A 1 118 ? -14.199 -9.933 -18.233 1.00 63.66 118 LEU A N 1
ATOM 939 C CA . LEU A 1 118 ? -14.749 -8.982 -17.256 1.00 63.66 118 LEU A CA 1
ATOM 940 C C . LEU A 1 118 ? -13.662 -8.147 -16.561 1.00 63.66 118 LEU A C 1
ATOM 942 O O . LEU A 1 118 ? -13.977 -7.104 -15.985 1.00 63.66 118 LEU A O 1
ATOM 946 N N . SER A 1 119 ? -12.393 -8.566 -16.623 1.00 65.00 119 SER A N 1
ATOM 947 C CA . SER A 1 119 ? -11.291 -7.793 -16.049 1.00 65.00 119 SER A CA 1
ATOM 948 C C . SER A 1 119 ? -10.977 -6.540 -16.871 1.00 65.00 119 SER A C 1
ATOM 950 O O . SER A 1 119 ? -10.577 -5.536 -16.295 1.00 65.00 119 SER A O 1
ATOM 952 N N . SER A 1 120 ? -11.230 -6.510 -18.183 1.00 66.56 120 SER A N 1
ATOM 953 C CA . SER A 1 120 ? -11.092 -5.278 -18.973 1.00 66.56 120 SER A CA 1
ATOM 954 C C . SER A 1 120 ? -12.071 -5.234 -20.147 1.00 66.56 120 SER A C 1
ATOM 956 O O . SER A 1 120 ? -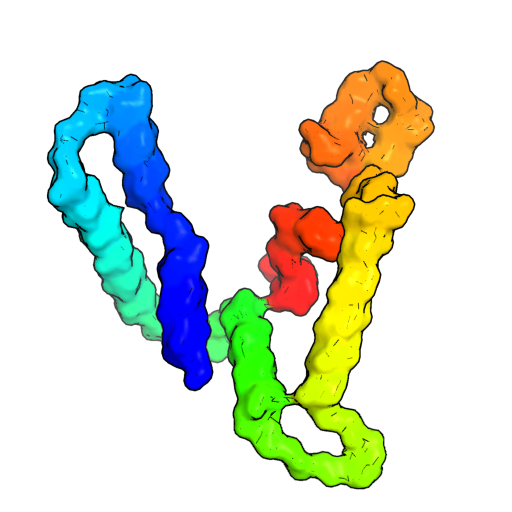11.784 -5.710 -21.248 1.00 66.56 120 SER A O 1
ATOM 958 N N . ILE A 1 121 ? -13.225 -4.612 -19.927 1.00 70.06 121 ILE A N 1
ATOM 959 C CA . ILE A 1 121 ? -14.237 -4.364 -20.950 1.00 70.06 121 ILE A CA 1
ATOM 960 C C . ILE A 1 121 ? -13.892 -3.046 -21.651 1.00 70.06 121 ILE A C 1
ATOM 962 O O . ILE A 1 121 ? -14.364 -1.965 -21.298 1.00 70.06 121 ILE A O 1
ATOM 966 N N . ALA A 1 122 ? -13.033 -3.138 -22.662 1.00 71.94 122 ALA A N 1
ATOM 967 C CA . ALA A 1 122 ? -12.703 -2.037 -23.559 1.00 71.94 122 ALA A CA 1
ATOM 968 C C . ALA A 1 122 ? -13.794 -1.872 -24.631 1.00 71.94 122 ALA A C 1
ATOM 970 O O . ALA A 1 122 ? -13.575 -2.176 -25.803 1.00 71.94 122 ALA A O 1
ATOM 971 N N . TRP A 1 123 ? -14.988 -1.411 -24.238 1.00 72.12 123 TRP A N 1
ATOM 972 C CA . TRP A 1 123 ? -16.136 -1.282 -25.154 1.00 72.12 123 TRP A CA 1
ATOM 973 C C . TRP A 1 123 ? -15.839 -0.365 -26.353 1.00 72.12 123 TRP A C 1
ATOM 975 O O . TRP A 1 123 ? -16.354 -0.583 -27.446 1.00 72.12 123 TRP A O 1
ATOM 985 N N . VAL A 1 124 ? -14.943 0.615 -26.182 1.00 66.75 124 VAL A N 1
ATOM 986 C CA . VAL A 1 124 ? -14.469 1.510 -27.253 1.00 66.75 124 VAL A CA 1
ATOM 987 C C . VAL A 1 124 ? -13.766 0.733 -28.376 1.00 66.75 124 VAL A C 1
ATOM 989 O O . VAL A 1 124 ? -13.895 1.087 -29.546 1.00 66.75 124 VAL A O 1
ATOM 992 N N . CYS A 1 125 ? -13.090 -0.376 -28.058 1.00 68.44 125 CYS A N 1
ATOM 993 C CA . CYS A 1 125 ? -12.434 -1.234 -29.050 1.00 68.44 125 CYS A CA 1
ATOM 994 C C . CYS A 1 125 ? -13.425 -2.106 -29.846 1.00 68.44 125 CYS A C 1
ATOM 996 O O . CYS A 1 125 ? -13.028 -2.729 -30.828 1.00 68.44 125 CYS A O 1
ATOM 998 N N . TRP A 1 126 ? -14.709 -2.155 -29.463 1.00 71.50 126 TRP A N 1
ATOM 999 C CA . TRP A 1 126 ? -15.746 -2.854 -30.237 1.00 71.50 126 TRP A CA 1
ATOM 1000 C C . TRP A 1 126 ? -16.262 -2.040 -31.429 1.00 71.50 126 TRP A C 1
ATOM 1002 O O . TRP A 1 126 ? -16.853 -2.621 -32.334 1.00 71.50 126 TRP A O 1
ATOM 1012 N N . ILE A 1 127 ? -16.039 -0.720 -31.446 1.00 74.12 127 ILE A N 1
ATOM 1013 C CA . ILE A 1 127 ? -16.504 0.170 -32.524 1.00 74.12 127 ILE A CA 1
ATOM 1014 C C . ILE A 1 127 ? -15.704 -0.069 -33.812 1.00 74.12 127 ILE A C 1
ATOM 1016 O O . ILE A 1 127 ? -16.285 -0.146 -34.891 1.00 74.12 127 ILE A O 1
ATOM 1020 N N . ASP A 1 128 ? -14.383 -0.221 -33.698 1.00 74.50 128 ASP A N 1
ATOM 1021 C CA . ASP A 1 128 ? -13.520 -0.638 -34.805 1.00 74.50 128 ASP A CA 1
ATOM 1022 C C . ASP A 1 128 ? -12.348 -1.492 -34.283 1.00 74.50 128 ASP A C 1
ATOM 1024 O O . ASP A 1 128 ? -11.332 -0.952 -33.830 1.00 74.50 128 ASP A O 1
ATOM 1028 N N . PRO A 1 129 ? -12.461 -2.831 -34.347 1.00 69.06 129 PRO A N 1
ATOM 1029 C CA . PRO A 1 129 ? -11.468 -3.739 -33.781 1.00 69.06 129 PRO A CA 1
ATOM 1030 C C . PRO A 1 129 ? -10.158 -3.811 -34.580 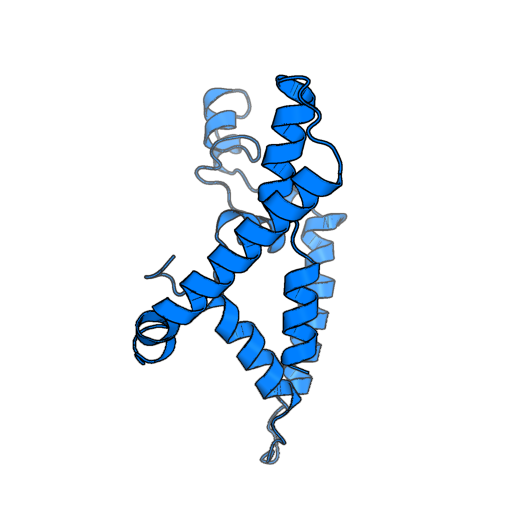1.00 69.06 129 PRO A C 1
ATOM 1032 O O . PRO A 1 129 ? -9.205 -4.430 -34.112 1.00 69.06 129 PRO A O 1
ATOM 1035 N N . LYS A 1 130 ? -10.079 -3.221 -35.785 1.00 73.31 130 LYS A N 1
ATOM 1036 C CA . LYS A 1 130 ? -8.864 -3.259 -36.625 1.00 73.31 130 LYS A CA 1
ATOM 1037 C C . LYS A 1 130 ? -8.008 -1.998 -36.507 1.00 73.31 130 LYS A C 1
ATOM 1039 O O . LYS A 1 130 ? -6.897 -1.963 -37.035 1.00 73.31 130 LYS A O 1
ATOM 1044 N N . ASN A 1 131 ? -8.502 -0.964 -35.834 1.00 76.81 131 ASN A N 1
ATOM 1045 C CA . ASN A 1 131 ? -7.807 0.307 -35.731 1.00 76.81 131 ASN A CA 1
ATOM 1046 C C . ASN A 1 131 ? -6.828 0.315 -34.546 1.00 76.81 131 ASN A C 1
ATOM 1048 O O . ASN A 1 131 ? -7.221 0.339 -33.378 1.00 76.81 131 ASN A O 1
ATOM 1052 N N . HIS A 1 132 ? -5.530 0.352 -34.859 1.00 73.50 132 HIS A N 1
ATOM 1053 C CA . HIS A 1 132 ? -4.457 0.406 -33.864 1.00 73.50 132 HIS A CA 1
ATOM 1054 C C . HIS A 1 132 ? -4.554 1.623 -32.934 1.00 73.50 132 HIS A C 1
ATOM 1056 O O . HIS A 1 132 ? -4.246 1.500 -31.753 1.00 73.50 132 HIS A O 1
ATOM 1062 N N . VAL A 1 133 ? -5.036 2.774 -33.418 1.00 75.69 133 VAL A N 1
ATOM 1063 C CA . VAL A 1 133 ? -5.178 3.986 -32.594 1.00 75.69 133 VAL A CA 1
ATOM 1064 C C . VAL A 1 133 ? -6.260 3.790 -31.530 1.00 75.69 133 VAL A C 1
ATOM 1066 O O . VAL A 1 133 ? -6.050 4.126 -30.367 1.00 75.69 133 VAL A O 1
ATOM 1069 N N . LEU A 1 134 ? -7.389 3.174 -31.894 1.00 69.12 134 LEU A N 1
ATOM 1070 C CA . LEU A 1 134 ? -8.463 2.853 -30.948 1.00 69.12 134 LEU A CA 1
ATOM 1071 C C . LEU A 1 134 ? -8.023 1.801 -29.925 1.00 69.12 134 LEU A C 1
ATOM 1073 O O . LEU A 1 134 ? -8.324 1.941 -28.741 1.00 69.12 134 LEU A O 1
ATOM 1077 N N . SER A 1 135 ? -7.258 0.795 -30.358 1.00 69.75 135 SER A N 1
ATOM 1078 C CA . SER A 1 135 ? -6.712 -0.227 -29.460 1.00 69.75 135 SER A CA 1
ATOM 1079 C C . SER A 1 135 ? -5.681 0.338 -28.479 1.00 69.75 135 SER A C 1
ATOM 1081 O O . SER A 1 135 ? -5.613 -0.128 -27.345 1.00 69.75 135 SER A O 1
ATOM 1083 N N . THR A 1 136 ? -4.886 1.337 -28.870 1.00 70.38 136 THR A N 1
ATOM 1084 C CA . THR A 1 136 ? -3.946 2.009 -27.959 1.00 70.38 136 THR A CA 1
ATOM 1085 C C . THR A 1 136 ? -4.657 2.979 -27.017 1.00 70.38 136 THR A C 1
ATOM 1087 O O . THR A 1 136 ? -4.227 3.137 -25.879 1.00 70.38 136 THR A O 1
ATOM 1090 N N . ILE A 1 137 ? -5.753 3.612 -27.442 1.00 69.50 137 ILE A N 1
ATOM 1091 C CA . ILE A 1 137 ? -6.515 4.534 -26.588 1.00 69.50 137 ILE A CA 1
ATOM 1092 C C . ILE A 1 137 ? -7.382 3.772 -25.577 1.00 69.50 137 ILE A C 1
ATOM 1094 O O . ILE A 1 137 ? -7.378 4.126 -24.403 1.00 69.50 137 ILE A O 1
ATOM 1098 N N . GLY A 1 138 ? -8.098 2.729 -26.004 1.00 64.19 138 GLY A N 1
ATOM 1099 C CA . GLY A 1 138 ? -9.085 2.026 -25.177 1.00 64.19 138 GLY A CA 1
ATOM 1100 C C . GLY A 1 138 ? -8.671 0.644 -24.669 1.00 64.19 138 GLY A C 1
ATOM 1101 O O . GLY A 1 138 ? -9.371 0.082 -23.832 1.00 64.19 138 GLY A O 1
ATOM 1102 N N . GLY A 1 139 ? -7.575 0.068 -25.167 1.00 63.44 139 GLY A N 1
ATOM 1103 C CA . GLY A 1 139 ? -7.151 -1.286 -24.806 1.00 63.44 139 GLY A CA 1
ATOM 1104 C C . GLY A 1 139 ? -6.532 -1.381 -23.411 1.00 63.44 139 GLY A C 1
ATOM 1105 O O . GLY A 1 139 ? -5.967 -0.418 -22.894 1.00 63.44 139 GLY A O 1
ATOM 1106 N N . SER A 1 140 ? -6.584 -2.580 -22.826 1.00 61.38 140 SER A N 1
ATOM 1107 C CA . SER A 1 140 ? -6.003 -2.896 -21.511 1.00 61.38 140 SER A CA 1
ATOM 1108 C C . SER A 1 140 ? -4.476 -2.774 -21.456 1.00 61.38 140 SER A C 1
ATOM 1110 O O . SER A 1 140 ? -3.915 -2.606 -20.380 1.00 61.38 140 SER A O 1
ATOM 1112 N N . SER A 1 141 ? -3.804 -2.839 -22.609 1.00 61.97 141 SER A N 1
ATOM 1113 C CA . SER A 1 141 ? -2.356 -2.616 -22.762 1.00 61.97 141 SER A CA 1
ATOM 1114 C C . SER A 1 141 ? -2.000 -1.191 -23.218 1.00 61.97 141 SER A C 1
ATOM 1116 O O . SER A 1 141 ? -0.845 -0.928 -23.543 1.00 61.97 141 SER A O 1
ATOM 1118 N N . GLY A 1 142 ? -2.991 -0.298 -23.312 1.00 65.06 142 GLY A N 1
ATOM 1119 C CA . GLY A 1 142 ? -2.850 1.080 -23.783 1.00 65.06 142 GLY A CA 1
ATOM 1120 C C . GLY A 1 142 ? -3.182 2.116 -22.704 1.00 65.06 142 GLY A C 1
ATOM 1121 O O . GLY A 1 142 ? -2.947 1.894 -21.522 1.00 65.06 142 GLY A O 1
ATOM 1122 N N . LEU A 1 143 ? -3.748 3.257 -23.110 1.00 63.81 143 LEU A N 1
ATOM 1123 C CA . LEU A 1 143 ? -4.170 4.354 -22.224 1.00 63.81 143 LEU A CA 1
ATOM 1124 C C . LEU A 1 143 ? -5.427 4.029 -21.391 1.00 63.81 143 LEU A C 1
ATOM 1126 O O . LEU A 1 143 ? -5.722 4.754 -20.446 1.00 63.81 143 LEU A O 1
ATOM 1130 N N . GLY A 1 144 ? -6.178 2.974 -21.733 1.00 64.94 144 GLY A N 1
ATOM 1131 C CA . GLY A 1 144 ? -7.353 2.523 -20.976 1.00 64.94 144 GLY A CA 1
ATOM 1132 C C . GLY A 1 144 ? -8.551 3.486 -20.978 1.00 64.94 144 GLY A C 1
ATOM 1133 O O . GLY A 1 144 ? -9.451 3.351 -20.148 1.00 64.94 144 GLY A O 1
ATOM 1134 N N . VAL A 1 145 ? -8.606 4.459 -21.893 1.00 65.75 145 VAL A N 1
ATOM 1135 C CA . VAL A 1 145 ? -9.690 5.449 -21.970 1.00 65.75 145 VAL A CA 1
ATOM 1136 C C . VAL A 1 145 ? -10.997 4.756 -22.359 1.00 65.75 145 VAL A C 1
ATOM 1138 O O . VAL A 1 145 ? -11.142 4.229 -23.461 1.00 65.75 145 VAL A O 1
ATOM 1141 N N . GLY A 1 146 ? -11.963 4.762 -21.438 1.00 67.00 146 GLY A N 1
ATOM 1142 C CA . GLY A 1 146 ? -13.250 4.087 -21.612 1.00 67.00 146 GLY A CA 1
ATOM 1143 C C . GLY A 1 146 ? -13.219 2.583 -21.323 1.00 67.00 146 GLY A C 1
ATOM 1144 O O . GLY A 1 146 ? -14.218 1.915 -21.571 1.00 67.00 146 GLY A O 1
ATOM 1145 N N . ALA A 1 147 ? -12.125 2.032 -20.791 1.00 68.62 147 ALA A N 1
ATOM 1146 C CA . ALA A 1 147 ? -12.106 0.653 -20.318 1.00 68.62 147 ALA A CA 1
ATOM 1147 C C . ALA A 1 147 ? -12.871 0.536 -18.989 1.00 68.62 147 ALA A C 1
ATOM 1149 O O . ALA A 1 147 ? -12.585 1.243 -18.025 1.00 68.62 147 ALA A O 1
ATOM 1150 N N . ILE A 1 148 ? -13.848 -0.369 -18.935 1.00 71.38 148 ILE A N 1
ATOM 1151 C CA . ILE A 1 148 ? -14.597 -0.686 -17.717 1.00 71.38 148 ILE A CA 1
ATOM 1152 C C . ILE A 1 148 ? -14.055 -2.005 -17.182 1.00 71.38 148 ILE A C 1
ATOM 1154 O O . ILE A 1 148 ? -14.107 -3.023 -17.865 1.00 71.38 148 ILE A O 1
ATOM 1158 N N . SER A 1 149 ? -13.531 -2.005 -15.964 1.00 73.75 149 SER A N 1
ATOM 1159 C CA . SER A 1 149 ? -13.132 -3.234 -15.283 1.00 73.75 149 SER A CA 1
ATOM 1160 C C . SER A 1 149 ? -14.168 -3.591 -14.227 1.00 73.75 149 SER A C 1
ATOM 1162 O O . SER A 1 149 ? -14.607 -2.721 -13.480 1.00 73.75 149 SER A O 1
ATOM 1164 N N . LEU A 1 150 ? -14.560 -4.863 -14.165 1.00 74.50 150 LEU A N 1
ATOM 1165 C CA . LEU A 1 150 ? -15.336 -5.426 -13.056 1.00 74.50 150 LEU A CA 1
ATOM 1166 C C . LEU A 1 150 ? -14.446 -6.236 -12.100 1.00 74.50 150 LEU A C 1
ATOM 1168 O O . LEU A 1 150 ? -14.927 -6.775 -11.104 1.00 74.50 150 LEU A O 1
ATOM 1172 N N . ASP A 1 151 ? -13.147 -6.325 -12.381 1.00 77.94 151 ASP A N 1
ATOM 1173 C CA . ASP A 1 151 ? -12.182 -6.997 -11.520 1.00 77.94 151 ASP A CA 1
ATOM 1174 C C . ASP A 1 151 ? -11.668 -6.031 -10.457 1.00 77.94 151 ASP A C 1
ATOM 1176 O O . ASP A 1 151 ? -11.026 -5.022 -10.755 1.00 77.94 151 ASP A O 1
ATOM 1180 N N . TRP A 1 152 ? -11.938 -6.364 -9.196 1.00 75.94 152 TRP A N 1
ATOM 1181 C CA . TRP A 1 152 ? -11.562 -5.525 -8.068 1.00 75.94 152 TRP A CA 1
ATOM 1182 C C . TRP A 1 152 ? -10.047 -5.306 -7.991 1.00 75.94 152 TRP A C 1
ATOM 1184 O O . TRP A 1 152 ? -9.610 -4.204 -7.673 1.00 75.94 152 TRP A O 1
ATOM 1194 N N . ASN A 1 153 ? -9.232 -6.305 -8.349 1.00 74.38 153 ASN A N 1
ATOM 1195 C CA . ASN A 1 153 ? -7.773 -6.158 -8.350 1.00 74.38 153 ASN A CA 1
ATOM 1196 C C . ASN A 1 153 ? -7.289 -5.175 -9.418 1.00 74.38 153 ASN A C 1
ATOM 1198 O O . ASN A 1 153 ? -6.395 -4.370 -9.161 1.00 74.38 153 ASN A O 1
ATOM 1202 N N . ASN A 1 154 ? -7.910 -5.206 -10.595 1.00 71.88 154 ASN A N 1
ATOM 1203 C CA . ASN A 1 154 ? -7.596 -4.297 -11.685 1.00 71.88 154 ASN A CA 1
ATOM 1204 C C . ASN A 1 154 ? -8.002 -2.855 -11.309 1.00 71.88 154 ASN A C 1
ATOM 1206 O O . ASN A 1 154 ? -7.171 -1.950 -11.322 1.00 71.88 154 ASN A O 1
ATOM 1210 N N . ILE A 1 155 ? -9.224 -2.658 -10.799 1.00 72.19 155 ILE A N 1
ATOM 1211 C CA . ILE A 1 155 ? -9.701 -1.356 -10.295 1.00 72.19 155 ILE A CA 1
ATOM 1212 C C . ILE A 1 155 ? -8.776 -0.797 -9.200 1.00 72.19 155 ILE A C 1
ATOM 1214 O O . ILE A 1 155 ? -8.387 0.370 -9.248 1.00 72.19 155 ILE A O 1
ATOM 1218 N N . VAL A 1 156 ? -8.409 -1.612 -8.206 1.00 70.88 156 VAL A N 1
ATOM 1219 C CA . VAL A 1 156 ? -7.549 -1.185 -7.090 1.00 70.88 156 VAL A CA 1
ATOM 1220 C C . VAL A 1 156 ? -6.141 -0.830 -7.564 1.00 70.88 156 VAL A C 1
ATOM 1222 O O . VAL A 1 156 ? -5.573 0.130 -7.045 1.00 70.88 156 VAL A O 1
ATOM 1225 N N . SER A 1 157 ? -5.597 -1.561 -8.541 1.00 67.31 157 SER A N 1
ATOM 1226 C CA . SER A 1 157 ? -4.266 -1.297 -9.097 1.00 67.31 157 SER A CA 1
ATOM 1227 C C . SER A 1 157 ? -4.180 0.050 -9.816 1.00 67.31 157 SER A C 1
ATOM 1229 O O . SER A 1 157 ? -3.120 0.669 -9.790 1.00 67.31 157 SER A O 1
ATOM 1231 N N . PHE A 1 158 ? -5.265 0.503 -10.454 1.00 63.00 158 PHE A N 1
ATOM 1232 C CA . PHE A 1 158 ? -5.289 1.772 -11.190 1.00 63.00 158 PHE A CA 1
ATOM 1233 C C . PHE A 1 158 ? -5.763 2.964 -10.347 1.00 63.00 158 PHE A C 1
ATOM 1235 O O . PHE A 1 158 ? -5.206 4.048 -10.480 1.00 63.00 158 PHE A O 1
ATOM 1242 N N . LEU A 1 159 ? -6.771 2.786 -9.483 1.00 62.91 159 LEU A N 1
ATOM 1243 C CA . LEU A 1 159 ? -7.396 3.887 -8.729 1.00 62.91 159 LEU A CA 1
ATOM 1244 C C . LEU A 1 159 ? -6.977 3.976 -7.256 1.00 62.91 159 LEU A C 1
ATOM 1246 O O . LEU A 1 159 ? -7.432 4.881 -6.563 1.00 62.91 159 LEU A O 1
ATOM 1250 N N . GLY A 1 160 ? -6.161 3.044 -6.753 1.00 61.06 160 GLY A N 1
ATOM 1251 C CA . GLY A 1 160 ? -5.733 3.043 -5.354 1.00 61.06 160 GLY A CA 1
ATOM 1252 C C . GLY A 1 160 ? -6.911 2.885 -4.389 1.00 61.06 160 GLY A C 1
ATOM 1253 O O . GLY A 1 160 ? -7.302 3.831 -3.721 1.00 61.06 160 GLY A O 1
ATOM 1254 N N . SER A 1 161 ? -7.479 1.677 -4.306 1.00 66.00 161 SER A N 1
ATOM 1255 C CA . SER A 1 161 ? -8.590 1.316 -3.401 1.00 66.00 161 SER A CA 1
ATOM 1256 C C . SER A 1 161 ? -9.678 2.404 -3.244 1.00 66.00 161 SER A C 1
ATOM 1258 O O . SER A 1 161 ? -9.741 3.074 -2.210 1.00 66.00 161 SER A O 1
ATOM 1260 N N . PRO A 1 162 ? -10.605 2.540 -4.211 1.00 60.47 162 PRO A N 1
ATOM 1261 C CA . PRO A 1 162 ? -11.604 3.622 -4.241 1.00 60.47 162 PRO A CA 1
ATOM 1262 C C . PRO A 1 162 ? -12.620 3.592 -3.083 1.00 60.47 162 PRO A C 1
ATOM 1264 O O . PRO A 1 162 ? -13.325 4.564 -2.845 1.00 60.47 162 PRO A O 1
ATOM 1267 N N . LEU A 1 163 ? -12.704 2.488 -2.333 1.00 65.88 163 LEU A N 1
ATOM 1268 C CA . LEU A 1 163 ? -13.486 2.408 -1.088 1.00 65.88 163 LEU A CA 1
ATOM 1269 C C . LEU A 1 163 ? -12.860 3.202 0.064 1.00 65.88 163 LEU A C 1
ATOM 1271 O O . LEU A 1 163 ? -13.530 3.506 1.047 1.00 65.88 163 LEU A O 1
ATOM 1275 N N . ILE A 1 164 ? -11.558 3.453 -0.026 1.00 66.19 164 ILE A N 1
ATOM 1276 C CA . ILE A 1 164 ? -10.749 3.988 1.058 1.00 66.19 164 ILE A CA 1
ATOM 1277 C C . ILE A 1 164 ? -10.641 5.501 0.912 1.00 66.19 164 ILE A C 1
ATOM 1279 O O . ILE A 1 164 ? -10.853 6.226 1.880 1.00 66.19 164 ILE A O 1
ATOM 1283 N N . VAL A 1 165 ? -10.344 5.977 -0.296 1.00 64.69 165 VAL A N 1
ATOM 1284 C CA . VAL A 1 165 ? -10.197 7.404 -0.585 1.00 64.69 165 VAL A CA 1
ATOM 1285 C C . VAL A 1 165 ? -11.544 7.961 -1.054 1.00 64.69 165 VAL A C 1
ATOM 1287 O O . VAL A 1 165 ? -12.100 7.454 -2.025 1.00 64.69 165 VAL A O 1
ATOM 1290 N N . PRO A 1 166 ? -12.106 8.981 -0.383 1.00 62.50 166 PRO A N 1
ATOM 1291 C CA . PRO A 1 166 ? -13.357 9.575 -0.827 1.00 62.50 166 PRO A CA 1
ATOM 1292 C C . PRO A 1 166 ? -13.175 10.251 -2.193 1.00 62.50 166 PRO A C 1
ATOM 1294 O O . PRO A 1 166 ? -12.138 10.847 -2.453 1.00 62.50 166 PRO A O 1
ATOM 1297 N N . TRP A 1 167 ? -14.213 10.214 -3.030 1.00 61.59 167 TRP A N 1
ATOM 1298 C CA . TRP A 1 167 ? -14.209 10.699 -4.423 1.00 61.59 167 TRP A CA 1
ATOM 1299 C C . TRP A 1 167 ? -13.666 12.123 -4.648 1.00 61.59 167 TRP A C 1
ATOM 1301 O O . TRP A 1 167 ? -13.189 12.429 -5.732 1.00 61.59 167 TRP A O 1
ATOM 1311 N N . TRP A 1 168 ? -13.737 13.001 -3.644 1.00 62.41 168 TRP A N 1
ATOM 1312 C CA . TRP A 1 168 ? -13.222 14.375 -3.717 1.00 62.41 168 TRP A CA 1
ATOM 1313 C C . TRP A 1 168 ? -11.711 14.486 -3.444 1.00 62.41 168 TRP A C 1
ATOM 1315 O O . 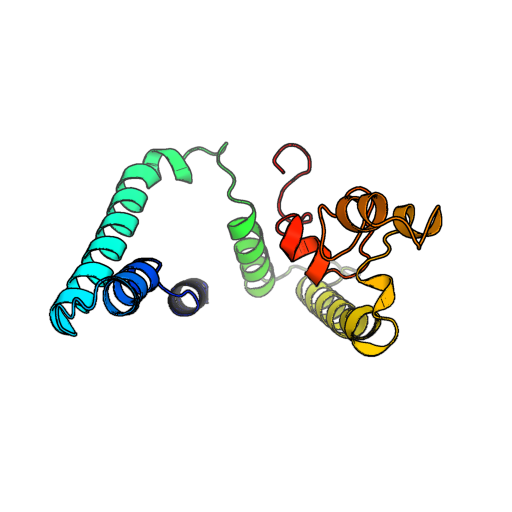TRP A 1 168 ? -11.137 15.552 -3.647 1.00 62.41 168 TRP A O 1
ATOM 1325 N N . ALA A 1 169 ? -11.089 13.416 -2.946 1.00 56.88 169 ALA A N 1
ATOM 1326 C CA . ALA A 1 169 ? -9.676 13.328 -2.577 1.00 56.88 169 ALA A CA 1
ATOM 1327 C C . ALA A 1 169 ? -8.911 12.256 -3.378 1.00 56.88 169 ALA A C 1
ATOM 1329 O O . ALA A 1 169 ? -7.771 11.953 -3.019 1.00 56.88 169 ALA A O 1
ATOM 1330 N N . GLN A 1 170 ? -9.558 11.652 -4.385 1.00 51.94 170 GLN A N 1
ATOM 1331 C CA . GLN A 1 170 ? -8.950 10.702 -5.324 1.00 51.94 170 GLN A CA 1
ATOM 1332 C C . GLN A 1 170 ? -8.068 11.401 -6.356 1.00 51.94 170 GLN A C 1
ATOM 1334 O O . GLN A 1 170 ? -8.407 12.537 -6.758 1.00 51.94 170 GLN A O 1
#

pLDDT: mean 77.06, std 9.2, range [51.94, 92.5]

Radius of gyration: 22.66 Å; chains: 1; bounding box: 62×37×60 Å

Sequence (170 aa):
HVLVALTANCAGGVAYAVDITVIQRVWYEQNYGFLANLFLILTTQMLGYGMAGVLRRYLVYPAAMIWPANLVQVALFNTLHKDEDLQPGQWSRFKFFCVATAAMFCYQWIPGFLFPVLSSIAWVCWIDPKNHVLSTIGGSSGLGVGAISLDWNNIVSFLGSPLIVPWWAQ